Protein AF-A0A6N6K9H3-F1 (afdb_monomer)

Solvent-accessible surface area (backbone atoms only — not comparable to full-atom values): 7061 Å² total; per-residue (Å²): 138,85,81,84,84,79,79,83,83,82,79,83,78,77,80,73,76,78,56,54,80,42,54,42,91,85,63,47,40,36,37,40,33,41,61,47,98,67,22,27,37,32,37,29,31,27,49,76,88,38,78,78,36,67,86,38,81,46,65,49,80,53,98,91,47,60,50,34,47,54,45,43,81,76,46,74,52,81,70,42,84,46,76,51,77,53,75,41,96,70,74,99,58,47,80,46,77,48,76,45,54,46,73,52,72,46,63,28,21,83,86,74,86

Structure (mmCIF, N/CA/C/O backbone):
data_AF-A0A6N6K9H3-F1
#
_entry.id   AF-A0A6N6K9H3-F1
#
loop_
_atom_site.group_PDB
_atom_site.id
_atom_site.type_symbol
_atom_site.label_atom_id
_atom_site.label_alt_id
_atom_site.label_comp_id
_atom_site.label_asym_id
_atom_site.label_entity_id
_atom_site.label_seq_id
_atom_site.pdbx_PDB_ins_code
_atom_site.Cartn_x
_atom_site.Cartn_y
_atom_site.Cartn_z
_atom_site.occupancy
_atom_site.B_iso_or_equiv
_atom_site.auth_seq_id
_atom_site.auth_comp_id
_atom_site.auth_asym_id
_atom_site.auth_atom_id
_atom_site.pdbx_PDB_model_num
ATOM 1 N N . MET A 1 1 ? -51.087 24.198 -23.505 1.00 42.50 1 MET A N 1
ATOM 2 C CA . MET A 1 1 ? -50.416 22.885 -23.397 1.00 42.50 1 MET A CA 1
ATOM 3 C C . MET A 1 1 ? -48.941 23.101 -23.682 1.00 42.50 1 MET A C 1
ATOM 5 O O . MET A 1 1 ? -48.573 23.208 -24.842 1.00 42.50 1 MET A O 1
ATOM 9 N N . ILE A 1 2 ? -48.125 23.316 -22.650 1.00 46.22 2 ILE A N 1
ATOM 10 C CA . ILE A 1 2 ? -46.702 23.638 -22.813 1.00 46.22 2 ILE A CA 1
ATOM 11 C C . ILE A 1 2 ? -45.890 22.390 -22.470 1.00 46.22 2 ILE A C 1
ATOM 13 O O . ILE A 1 2 ? -45.933 21.901 -21.349 1.00 46.22 2 ILE A O 1
ATOM 17 N N . SER A 1 3 ? -45.245 21.882 -23.520 1.00 44.94 3 SER A N 1
ATOM 18 C CA . SER A 1 3 ? -44.034 21.061 -23.596 1.00 44.94 3 SER A CA 1
ATOM 19 C C . SER A 1 3 ? -43.586 20.316 -22.328 1.00 44.94 3 SER A C 1
ATOM 21 O O . SER A 1 3 ? -42.965 20.886 -21.437 1.00 44.94 3 SER A O 1
ATOM 23 N N . VAL A 1 4 ? -43.815 18.999 -22.314 1.00 51.81 4 VAL A N 1
ATOM 24 C CA . VAL A 1 4 ? -43.330 18.047 -21.289 1.00 51.81 4 VAL A CA 1
ATOM 25 C C . VAL A 1 4 ? -41.963 17.439 -21.678 1.00 51.81 4 VAL A C 1
ATOM 27 O O . VAL A 1 4 ? -41.454 16.549 -21.010 1.00 51.81 4 VAL A O 1
ATOM 30 N N . LEU A 1 5 ? -41.311 17.921 -22.745 1.00 47.75 5 LEU A N 1
ATOM 31 C CA . LEU A 1 5 ? -40.090 17.299 -23.287 1.00 47.75 5 LEU A CA 1
ATOM 32 C C . LEU A 1 5 ? -38.758 17.824 -22.708 1.00 47.75 5 LEU A C 1
ATOM 34 O O . LEU A 1 5 ? -37.698 17.452 -23.200 1.00 47.75 5 LEU A O 1
ATOM 38 N N . GLY A 1 6 ? -38.787 18.690 -21.689 1.00 47.84 6 GLY A N 1
ATOM 39 C CA . GLY A 1 6 ? -37.587 19.370 -21.173 1.00 47.84 6 GLY A CA 1
ATOM 40 C C . GLY A 1 6 ? -36.989 18.825 -19.871 1.00 47.84 6 GLY A C 1
ATOM 41 O O . GLY A 1 6 ? -35.961 19.336 -19.439 1.00 47.84 6 GLY A O 1
ATOM 42 N N . LEU A 1 7 ? -37.606 17.832 -19.218 1.00 47.91 7 LEU A N 1
ATOM 43 C CA . LEU A 1 7 ? -37.291 17.510 -17.814 1.00 47.91 7 LEU A CA 1
ATOM 44 C C . LEU A 1 7 ? -36.488 16.217 -17.568 1.00 47.91 7 LEU A C 1
ATOM 46 O O . LEU A 1 7 ? -36.317 15.842 -16.413 1.00 47.91 7 LEU A O 1
ATOM 50 N N . LEU A 1 8 ? -35.989 15.528 -18.603 1.00 48.34 8 LEU A N 1
ATOM 51 C CA . LEU A 1 8 ? -35.348 14.206 -18.438 1.00 48.34 8 LEU A CA 1
ATOM 52 C C . LEU A 1 8 ? -33.804 14.214 -18.492 1.00 48.34 8 LEU A C 1
ATOM 54 O O . LEU A 1 8 ? -33.186 13.163 -18.386 1.00 48.34 8 LEU A O 1
ATOM 58 N N . SER A 1 9 ? -33.148 15.372 -18.636 1.00 50.44 9 SER A N 1
ATOM 59 C CA . SER A 1 9 ? -31.690 15.424 -18.882 1.00 50.44 9 SER A CA 1
ATOM 60 C C . SER A 1 9 ? -30.807 15.644 -17.639 1.00 50.44 9 SER A C 1
ATOM 62 O O . SER A 1 9 ? -29.600 15.832 -17.779 1.00 50.44 9 SER A O 1
ATOM 64 N N . LEU A 1 10 ? -31.363 15.636 -16.427 1.00 54.38 10 LEU A N 1
ATOM 65 C CA . LEU A 1 10 ? -30.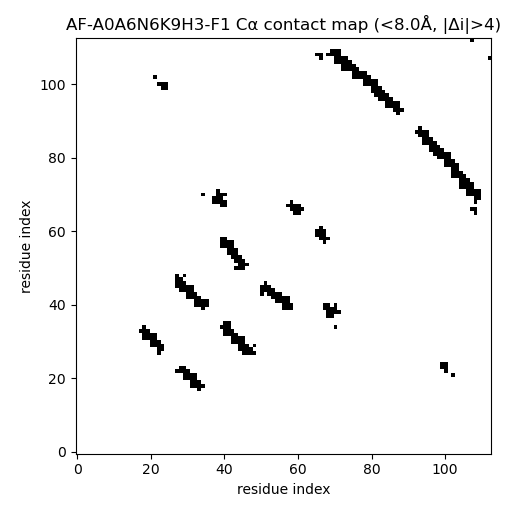649 16.008 -15.197 1.00 54.38 10 LEU A CA 1
ATOM 66 C C . LEU A 1 10 ? -30.640 14.865 -14.179 1.00 54.38 10 LEU A C 1
ATOM 68 O O . LEU A 1 10 ? -31.207 15.032 -13.114 1.00 54.38 10 LEU A O 1
ATOM 72 N N . LEU A 1 11 ? -30.046 13.706 -14.486 1.00 54.09 11 LEU A N 1
ATOM 73 C CA . LEU A 1 11 ? -29.726 12.684 -13.466 1.00 54.09 11 LEU A CA 1
ATOM 74 C C . LEU A 1 11 ? -28.758 11.613 -14.004 1.00 54.09 11 LEU A C 1
ATOM 76 O O . LEU A 1 11 ? -28.995 10.416 -13.907 1.00 54.09 11 LEU A O 1
ATOM 80 N N . LEU A 1 12 ? -27.623 12.039 -14.559 1.00 50.78 12 LEU A N 1
ATOM 81 C CA . LEU A 1 12 ? -26.434 11.184 -14.636 1.00 50.78 12 LEU A CA 1
ATOM 82 C C . LEU A 1 12 ? -25.399 11.741 -13.660 1.00 50.78 12 LEU A C 1
ATOM 84 O O . LEU A 1 12 ? -24.363 12.271 -14.050 1.00 50.78 12 LEU A O 1
ATOM 88 N N . CYS A 1 13 ? -25.721 11.666 -12.366 1.00 48.50 13 CYS A N 1
ATOM 89 C CA . CYS A 1 13 ? -24.716 11.812 -11.324 1.00 48.50 13 CYS A CA 1
ATOM 90 C C . CYS A 1 13 ? -23.873 10.535 -11.364 1.00 48.50 13 CYS A C 1
ATOM 92 O O . CYS A 1 13 ? -24.242 9.508 -10.795 1.00 48.50 13 CYS A O 1
ATOM 94 N N . SER A 1 14 ? -22.792 10.566 -12.143 1.00 45.47 14 SER A N 1
ATOM 95 C CA . SER A 1 14 ? -21.779 9.521 -12.097 1.00 45.47 14 SER A CA 1
ATOM 96 C C . SER A 1 14 ? -21.130 9.605 -10.722 1.00 45.47 14 SER A C 1
ATOM 98 O O . SER A 1 14 ? -20.306 10.482 -10.472 1.00 45.47 14 SER A O 1
ATOM 100 N N . CYS A 1 15 ? -21.563 8.738 -9.806 1.00 46.84 15 CYS A N 1
ATOM 101 C CA . CYS A 1 15 ? -20.878 8.507 -8.544 1.00 46.84 15 CYS A CA 1
ATOM 102 C C . CYS A 1 15 ? -19.559 7.804 -8.885 1.00 46.84 15 CYS A C 1
ATOM 104 O O . CYS A 1 15 ? -19.460 6.577 -8.872 1.00 46.84 15 CYS A O 1
ATOM 106 N N . GLN A 1 16 ? -18.567 8.586 -9.317 1.00 54.38 16 GLN A N 1
ATOM 107 C CA . GLN A 1 16 ? -17.215 8.087 -9.482 1.00 54.38 16 GLN A CA 1
ATOM 108 C C . GLN A 1 16 ? -16.671 7.848 -8.086 1.00 54.38 16 GLN A C 1
ATOM 110 O O . GLN A 1 16 ? -16.448 8.772 -7.310 1.00 54.38 16 GLN A O 1
ATOM 115 N N . LYS A 1 17 ? -16.537 6.569 -7.758 1.00 63.19 17 LYS A N 1
ATOM 116 C CA . LYS A 1 17 ? -15.899 6.115 -6.537 1.00 63.19 17 LYS A CA 1
ATOM 117 C C . LYS A 1 17 ? -14.438 6.547 -6.616 1.00 63.19 17 LYS A C 1
ATOM 119 O O . LYS A 1 17 ? -13.727 6.093 -7.511 1.00 63.19 17 LYS A O 1
ATOM 124 N N . GLU A 1 18 ? -14.018 7.457 -5.743 1.00 70.06 18 GLU A N 1
ATOM 125 C CA . GLU A 1 18 ? -12.629 7.908 -5.710 1.00 70.06 18 GLU A CA 1
ATOM 126 C C . GLU A 1 18 ? -11.738 6.718 -5.344 1.00 70.06 18 GLU A C 1
ATOM 128 O O . GLU A 1 18 ? -11.774 6.198 -4.229 1.00 70.06 18 GLU A O 1
ATOM 133 N N . THR A 1 19 ? -10.988 6.230 -6.328 1.00 82.25 19 THR A N 1
ATOM 134 C CA . THR A 1 19 ? -9.960 5.209 -6.135 1.00 82.25 19 THR A CA 1
ATOM 135 C C . THR A 1 19 ? -8.604 5.840 -6.351 1.00 82.25 19 THR A C 1
ATOM 137 O O . THR A 1 19 ? -8.411 6.561 -7.332 1.00 82.25 19 THR A O 1
ATOM 140 N N . SER A 1 20 ? -7.646 5.513 -5.497 1.00 88.25 20 SER A N 1
ATOM 141 C CA . SER A 1 20 ? -6.260 5.925 -5.684 1.00 88.25 20 SER A CA 1
ATOM 142 C C . SER A 1 20 ? -5.528 4.871 -6.517 1.00 88.25 20 SER A C 1
ATOM 144 O O . SER A 1 20 ? -5.468 3.711 -6.101 1.00 88.25 20 SER A O 1
ATOM 146 N N . PRO A 1 21 ? -5.004 5.227 -7.706 1.00 90.75 21 PRO A N 1
ATOM 147 C CA . PRO A 1 21 ? -4.215 4.307 -8.507 1.00 90.75 21 PRO A CA 1
ATOM 148 C C . PRO A 1 21 ? -2.771 4.272 -7.997 1.00 90.75 21 PRO A C 1
ATOM 150 O O . PRO A 1 21 ? -2.086 5.293 -7.953 1.00 90.75 21 PRO A O 1
ATOM 153 N N . PHE A 1 22 ? -2.293 3.083 -7.659 1.00 96.56 22 PHE A N 1
ATOM 154 C CA . PHE A 1 22 ? -0.896 2.803 -7.341 1.00 96.56 22 PHE A CA 1
ATOM 155 C C . PHE A 1 22 ? -0.291 2.002 -8.486 1.00 96.56 22 PHE A C 1
ATOM 157 O O . PHE A 1 22 ? -0.928 1.076 -8.978 1.00 96.56 22 PHE A O 1
ATOM 164 N N . THR A 1 23 ? 0.911 2.340 -8.935 1.00 96.69 23 THR A N 1
ATOM 165 C CA . THR A 1 23 ? 1.534 1.697 -10.099 1.00 96.69 23 THR A CA 1
ATOM 166 C C . THR A 1 23 ? 2.887 1.117 -9.739 1.00 96.69 23 THR A C 1
ATOM 168 O O . THR A 1 23 ? 3.537 1.556 -8.793 1.00 96.69 23 THR A O 1
ATOM 171 N N . ASP A 1 24 ? 3.334 0.130 -10.501 1.00 93.62 24 ASP A N 1
ATOM 172 C CA . ASP A 1 24 ? 4.728 -0.292 -10.460 1.00 93.62 24 ASP A CA 1
ATOM 173 C C . ASP A 1 24 ? 5.624 0.686 -11.262 1.00 93.62 24 ASP A C 1
ATOM 175 O O . ASP A 1 24 ? 5.101 1.538 -11.988 1.00 93.62 24 ASP A O 1
ATOM 179 N N . PRO A 1 25 ? 6.966 0.582 -11.169 1.00 92.38 25 PRO A N 1
ATOM 180 C CA . PRO A 1 25 ? 7.880 1.448 -11.920 1.00 92.38 25 PRO A CA 1
ATOM 181 C C . PRO A 1 25 ? 7.682 1.414 -13.443 1.00 92.38 25 PRO A C 1
ATOM 183 O O . PRO A 1 25 ? 7.936 2.414 -14.112 1.00 92.38 25 PRO A O 1
ATOM 186 N N . SER A 1 26 ? 7.234 0.282 -13.999 1.00 93.25 26 SER A N 1
ATOM 187 C CA . SER A 1 26 ? 7.010 0.135 -15.442 1.00 93.25 26 SER A CA 1
ATOM 188 C C . SER A 1 26 ? 5.630 0.619 -15.902 1.00 93.25 26 SER A C 1
ATOM 190 O O . SER A 1 26 ? 5.433 0.873 -17.089 1.00 93.25 26 SER A O 1
ATOM 192 N N . GLY A 1 27 ? 4.680 0.775 -14.975 1.00 92.69 27 GLY A N 1
ATOM 193 C CA . GLY A 1 27 ? 3.309 1.209 -15.243 1.00 92.69 27 GLY A CA 1
ATOM 194 C C . GLY A 1 27 ? 2.385 0.121 -15.801 1.00 92.69 27 GLY A C 1
ATOM 195 O O . GLY A 1 27 ? 1.220 0.408 -16.082 1.00 92.69 27 GLY A O 1
ATOM 196 N N . HIS A 1 28 ? 2.867 -1.113 -15.958 1.00 96.38 28 HIS A N 1
ATOM 197 C CA . HIS A 1 28 ? 2.074 -2.243 -16.449 1.00 96.38 28 HIS A CA 1
ATOM 198 C C . HIS A 1 28 ? 1.166 -2.835 -15.366 1.00 96.38 28 HIS A C 1
ATOM 200 O O . HIS A 1 28 ? 0.077 -3.328 -15.668 1.00 96.38 28 HIS A O 1
ATOM 206 N N . LEU A 1 29 ? 1.582 -2.763 -14.100 1.00 97.38 29 LEU A N 1
ATOM 207 C CA . LEU A 1 29 ? 0.813 -3.187 -12.937 1.00 97.38 29 LEU A CA 1
ATOM 208 C C . LEU A 1 29 ? 0.200 -1.971 -12.250 1.00 97.38 29 LEU A C 1
ATOM 210 O O . LEU A 1 29 ? 0.890 -1.018 -11.886 1.00 97.38 29 LEU A O 1
ATOM 214 N N . LYS A 1 30 ? -1.111 -2.034 -12.021 1.00 97.56 30 LYS A N 1
ATOM 215 C CA . LYS A 1 30 ? -1.867 -1.012 -11.300 1.00 97.56 30 LYS A CA 1
ATOM 216 C C . LYS A 1 30 ? -2.691 -1.647 -10.189 1.00 97.56 30 LYS A C 1
ATOM 218 O O . LYS A 1 30 ? -3.447 -2.580 -10.439 1.00 97.56 30 LYS A O 1
ATOM 223 N N . VAL A 1 31 ? -2.595 -1.107 -8.983 1.00 97.75 31 VAL A N 1
ATOM 224 C CA . VAL A 1 31 ? -3.471 -1.419 -7.856 1.00 97.75 31 VAL A CA 1
ATOM 225 C C . VAL A 1 31 ? -4.432 -0.254 -7.670 1.00 97.75 31 VAL A C 1
ATOM 227 O O . VAL A 1 31 ? -4.018 0.877 -7.446 1.00 97.75 31 VAL A O 1
ATOM 230 N N . GLU A 1 32 ? -5.724 -0.519 -7.789 1.00 97.31 32 GLU A N 1
ATOM 231 C CA . GLU A 1 32 ? -6.781 0.416 -7.414 1.00 97.31 32 GLU A CA 1
ATOM 232 C C . GLU A 1 32 ? -7.119 0.170 -5.946 1.00 97.31 32 GLU A C 1
ATOM 234 O O . GLU A 1 32 ? -7.493 -0.947 -5.588 1.00 97.31 32 GLU A O 1
ATOM 239 N N . PHE A 1 33 ? -6.983 1.195 -5.108 1.00 97.69 33 PHE A N 1
ATOM 240 C CA . PHE A 1 33 ? -7.319 1.145 -3.687 1.00 97.69 33 PHE A CA 1
ATOM 241 C C . PHE A 1 33 ? -8.450 2.123 -3.356 1.00 97.69 33 PHE A C 1
ATOM 243 O O . PHE A 1 33 ? -8.525 3.211 -3.934 1.00 97.69 33 PHE A O 1
ATOM 250 N N . GLY A 1 34 ? -9.317 1.755 -2.414 1.00 96.62 34 GLY A N 1
ATOM 251 C CA . GLY A 1 34 ? -10.335 2.659 -1.883 1.00 96.62 34 GLY A CA 1
ATOM 252 C C . GLY A 1 34 ? -11.215 2.018 -0.812 1.00 96.62 34 GLY A C 1
ATOM 253 O O . GLY A 1 34 ? -10.935 0.927 -0.323 1.00 96.62 34 GLY A O 1
ATOM 254 N N . LEU A 1 35 ? -12.316 2.693 -0.480 1.00 96.62 35 LEU A N 1
ATOM 255 C CA . LEU A 1 35 ? -13.334 2.228 0.468 1.00 96.62 35 LEU A CA 1
ATOM 256 C C . LEU A 1 35 ? -14.621 1.825 -0.260 1.00 96.62 35 LEU A C 1
ATOM 258 O O . LEU A 1 35 ? -15.021 2.461 -1.232 1.00 96.62 35 LEU A O 1
ATOM 262 N N . THR A 1 36 ? -15.290 0.755 0.170 1.00 95.50 36 THR A N 1
ATOM 263 C CA . THR A 1 36 ? -16.648 0.415 -0.294 1.00 95.50 36 THR A CA 1
ATOM 264 C C . THR A 1 36 ? -17.693 1.391 0.254 1.00 95.50 36 THR A C 1
ATOM 266 O O . THR A 1 36 ? -17.380 2.254 1.064 1.00 95.50 36 THR A O 1
ATOM 269 N N . MET A 1 37 ? -18.956 1.256 -0.174 1.00 91.81 37 MET A N 1
ATOM 270 C CA . MET A 1 37 ? -20.052 2.072 0.377 1.00 91.81 37 MET A CA 1
ATOM 271 C C . MET A 1 37 ? -20.231 1.877 1.889 1.00 91.81 37 MET A C 1
ATOM 273 O O . MET A 1 37 ? -20.655 2.801 2.567 1.00 91.81 37 MET A O 1
ATOM 277 N N . ASN A 1 38 ? -19.855 0.705 2.410 1.00 92.25 38 ASN A N 1
ATOM 278 C CA . ASN A 1 38 ? -19.886 0.394 3.839 1.00 92.25 38 ASN A CA 1
ATOM 279 C C . ASN A 1 38 ? -18.535 0.683 4.516 1.00 92.25 38 ASN A C 1
ATOM 281 O O . ASN A 1 38 ? -18.221 0.086 5.537 1.00 92.25 38 ASN A O 1
ATOM 285 N N . GLN A 1 39 ? -17.692 1.526 3.906 1.00 96.12 39 GLN A N 1
ATOM 286 C CA . GLN A 1 39 ? -16.392 1.921 4.458 1.00 96.12 39 GLN A CA 1
ATOM 287 C C . GLN A 1 39 ? -15.447 0.739 4.751 1.00 96.12 39 GLN A C 1
ATOM 289 O O . GLN A 1 39 ? -14.578 0.814 5.612 1.00 96.12 39 GLN A O 1
ATOM 294 N N . VAL A 1 40 ? -15.590 -0.358 3.999 1.00 97.62 40 VAL A N 1
ATOM 295 C CA . VAL A 1 40 ? -14.639 -1.482 4.020 1.00 97.62 40 VAL A CA 1
ATOM 296 C C . VAL A 1 40 ? -13.516 -1.193 3.021 1.00 97.62 40 VAL A C 1
ATOM 298 O O . VAL A 1 40 ? -13.836 -0.957 1.847 1.00 97.62 40 VAL A O 1
ATOM 301 N N . PRO A 1 41 ? -12.231 -1.210 3.412 1.00 97.75 41 PRO A N 1
ATOM 302 C CA . PRO A 1 41 ? -11.130 -1.034 2.476 1.00 97.75 41 PRO A CA 1
ATOM 303 C C . PRO A 1 41 ? -11.069 -2.177 1.466 1.00 97.75 41 PRO A C 1
ATOM 305 O O . PRO A 1 41 ? -11.338 -3.336 1.778 1.00 97.75 41 PRO A O 1
ATOM 308 N N . PHE A 1 42 ? -10.712 -1.860 0.228 1.00 97.94 42 PHE A N 1
ATOM 309 C CA . PHE A 1 42 ? -10.548 -2.848 -0.829 1.00 97.94 42 PHE A CA 1
ATOM 310 C C . PHE A 1 42 ? -9.359 -2.510 -1.719 1.00 97.94 42 PHE A C 1
ATOM 312 O O . PHE A 1 42 ? -8.936 -1.356 -1.821 1.00 97.94 42 PHE A O 1
ATOM 319 N N . TYR A 1 43 ? -8.871 -3.530 -2.418 1.00 97.94 43 TYR A N 1
ATOM 320 C CA . TYR A 1 43 ? -7.973 -3.360 -3.547 1.00 97.94 43 TYR A CA 1
ATOM 321 C C . TYR A 1 43 ? -8.434 -4.177 -4.756 1.00 97.94 43 TYR A C 1
ATOM 323 O O . TYR A 1 43 ? -9.187 -5.144 -4.632 1.00 97.94 43 TYR A O 1
ATOM 331 N N . ARG A 1 44 ? -7.968 -3.779 -5.936 1.00 97.94 44 ARG A N 1
ATOM 332 C CA . ARG A 1 44 ? -8.132 -4.490 -7.208 1.00 97.94 44 ARG A CA 1
ATOM 333 C C . ARG A 1 44 ? -6.849 -4.332 -8.008 1.00 97.94 44 ARG A C 1
ATOM 335 O O . ARG A 1 44 ? -6.266 -3.253 -8.010 1.00 97.94 44 ARG A O 1
ATOM 342 N N . VAL A 1 45 ? -6.395 -5.386 -8.678 1.00 97.88 45 VAL A N 1
ATOM 343 C CA . VAL A 1 45 ? -5.129 -5.379 -9.423 1.00 97.88 45 VAL A CA 1
ATOM 344 C C . VAL A 1 45 ? -5.392 -5.548 -10.907 1.00 97.88 45 VAL A C 1
ATOM 346 O O . VAL A 1 45 ? -6.123 -6.446 -11.335 1.00 97.88 45 VAL A O 1
ATOM 349 N N . LEU A 1 46 ? -4.757 -4.685 -11.688 1.00 98.12 46 LEU A N 1
ATOM 350 C CA . LEU A 1 46 ? -4.781 -4.695 -13.133 1.00 98.12 46 LEU A CA 1
ATOM 351 C C . LEU A 1 46 ? -3.367 -4.912 -13.664 1.00 98.12 46 LEU A C 1
ATOM 353 O O . LEU A 1 46 ? -2.413 -4.327 -13.156 1.00 98.12 46 LEU A O 1
ATOM 357 N N . HIS A 1 47 ? -3.261 -5.717 -14.713 1.00 97.94 47 HIS A N 1
ATOM 358 C CA . HIS A 1 47 ? -2.070 -5.854 -15.539 1.00 97.94 47 HIS A CA 1
ATOM 359 C C . HIS A 1 47 ? -2.443 -5.455 -16.967 1.00 97.94 47 HIS A C 1
ATOM 361 O O . HIS A 1 47 ? -3.372 -6.031 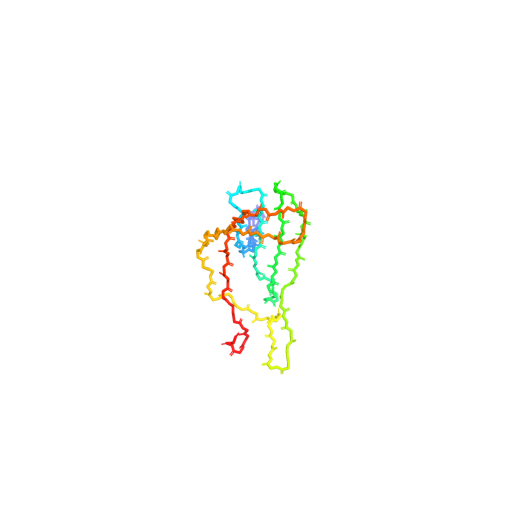-17.531 1.00 97.94 47 HIS A O 1
ATOM 367 N N . ASP A 1 48 ? -1.779 -4.451 -17.540 1.00 96.94 48 ASP A N 1
ATOM 368 C CA . ASP A 1 48 ? -2.096 -3.908 -18.872 1.00 96.94 48 ASP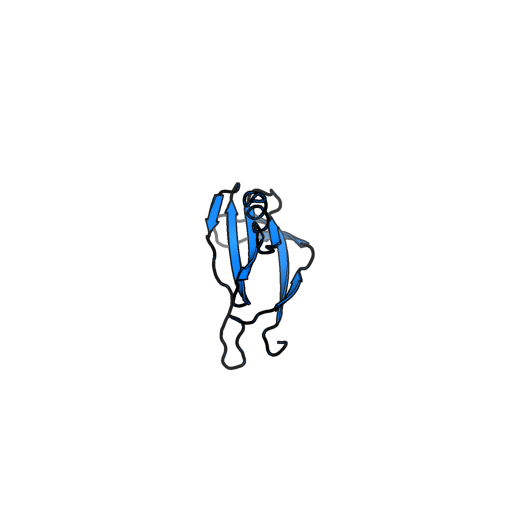 A CA 1
ATOM 369 C C . ASP A 1 48 ? -3.594 -3.603 -19.056 1.00 96.94 48 ASP A C 1
ATOM 371 O O . ASP A 1 48 ? -4.236 -4.014 -20.023 1.00 96.94 48 ASP A O 1
ATOM 375 N N . ALA A 1 49 ? -4.169 -2.911 -18.067 1.00 95.19 49 ALA A N 1
ATOM 376 C CA . ALA A 1 49 ? -5.592 -2.564 -17.980 1.00 95.19 49 ALA A CA 1
ATOM 377 C C . ALA A 1 49 ? -6.577 -3.752 -17.892 1.00 95.19 49 ALA A C 1
ATOM 379 O O . ALA A 1 49 ? -7.789 -3.534 -17.845 1.00 95.19 49 ALA A O 1
ATOM 380 N N . GLN A 1 50 ? -6.095 -4.993 -17.796 1.00 97.94 50 GLN A N 1
ATOM 381 C CA . GLN A 1 50 ? -6.922 -6.176 -17.561 1.00 97.94 50 GLN A CA 1
ATOM 382 C C . GLN A 1 50 ? -6.937 -6.525 -16.078 1.00 97.94 50 GLN A C 1
ATOM 384 O O . GLN A 1 50 ? -5.897 -6.540 -15.427 1.00 97.94 50 GLN A O 1
ATOM 389 N N . VAL A 1 51 ? -8.115 -6.829 -15.538 1.00 97.81 51 VAL A N 1
ATOM 390 C CA . VAL A 1 51 ? -8.256 -7.253 -14.140 1.00 97.81 51 VAL A CA 1
ATOM 391 C C . VAL A 1 51 ? -7.629 -8.627 -13.964 1.00 97.81 51 VAL A C 1
ATOM 393 O O . VAL A 1 51 ? -8.074 -9.590 -14.583 1.00 97.81 51 VAL A O 1
ATOM 396 N N . VAL A 1 52 ? -6.626 -8.715 -13.094 1.00 98.19 52 VAL A N 1
ATOM 397 C CA . VAL A 1 52 ? -5.973 -9.980 -12.718 1.00 98.19 52 VAL A CA 1
ATOM 398 C C . VAL A 1 52 ? -6.302 -10.396 -11.287 1.00 98.19 52 VAL A C 1
ATOM 400 O O . VAL A 1 52 ? -6.315 -11.584 -10.982 1.00 98.19 52 VAL A O 1
ATOM 403 N N . VAL A 1 53 ? -6.631 -9.428 -10.428 1.00 97.94 53 VAL A N 1
ATOM 404 C CA . VAL A 1 53 ? -7.250 -9.655 -9.118 1.00 97.94 53 VAL A CA 1
ATOM 405 C C . VAL A 1 53 ? -8.432 -8.710 -9.028 1.00 97.94 53 VAL A C 1
ATOM 407 O O . VAL A 1 53 ? -8.252 -7.494 -9.081 1.00 97.94 53 VAL A O 1
ATOM 410 N N . ASP A 1 54 ? -9.640 -9.259 -8.941 1.00 97.12 54 ASP A N 1
ATOM 411 C CA . ASP A 1 54 ? -10.834 -8.438 -8.758 1.00 97.12 54 ASP A CA 1
ATOM 412 C C . ASP A 1 54 ? -10.920 -7.899 -7.318 1.00 97.12 54 ASP A C 1
ATOM 414 O O . ASP A 1 54 ? -10.070 -8.172 -6.468 1.00 97.12 54 ASP A O 1
ATOM 418 N N . THR A 1 55 ? -11.953 -7.107 -7.056 1.00 96.44 55 THR A N 1
ATOM 419 C CA . THR A 1 55 ? -12.231 -6.436 -5.788 1.00 96.44 55 THR A CA 1
ATOM 420 C C . THR A 1 55 ? -12.080 -7.387 -4.605 1.00 96.44 55 THR A C 1
ATOM 422 O O . THR A 1 55 ? -12.887 -8.289 -4.393 1.00 96.44 55 TH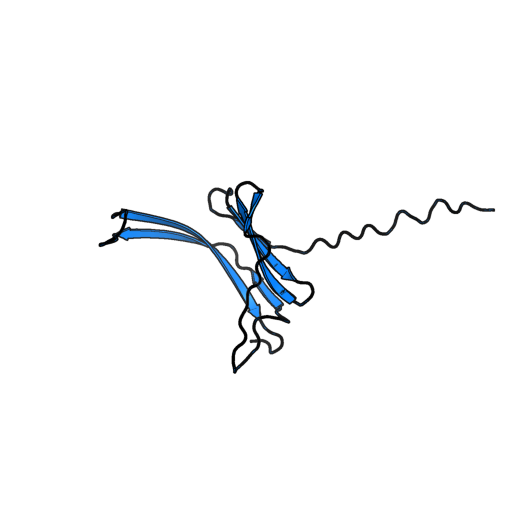R A O 1
ATOM 425 N N . SER A 1 56 ? -11.037 -7.144 -3.821 1.00 97.94 56 SER A N 1
ATOM 426 C CA . SER A 1 56 ? -10.660 -7.926 -2.654 1.00 97.94 56 SER A CA 1
ATOM 427 C C . SER A 1 56 ? -10.693 -7.024 -1.430 1.00 97.94 56 SER A C 1
ATOM 429 O O . SER A 1 56 ? -10.052 -5.973 -1.409 1.00 97.94 56 SER A O 1
ATOM 431 N N . LEU A 1 57 ? -11.471 -7.417 -0.424 1.00 97.94 57 LEU A N 1
ATOM 432 C CA . LEU A 1 57 ? -11.626 -6.651 0.810 1.00 97.94 57 LEU A CA 1
ATOM 433 C C . LEU A 1 57 ? -10.385 -6.805 1.695 1.00 97.94 57 LEU A C 1
ATOM 435 O O . LEU A 1 57 ? -9.750 -7.861 1.718 1.00 97.94 57 LEU A O 1
ATOM 439 N N . LEU A 1 58 ? -10.057 -5.747 2.426 1.00 97.81 58 LEU A N 1
ATOM 440 C CA . LEU A 1 58 ? -8.959 -5.686 3.380 1.00 97.81 58 LEU A CA 1
ATOM 441 C C . LEU A 1 58 ? -9.513 -5.341 4.756 1.00 97.81 58 LEU A C 1
ATOM 443 O O . LEU A 1 58 ? -10.457 -4.569 4.877 1.00 97.81 58 LEU A O 1
ATOM 447 N N . GLY A 1 59 ? -8.881 -5.884 5.788 1.00 96.38 59 GLY A N 1
ATOM 448 C CA . GLY A 1 59 ? -9.197 -5.557 7.168 1.00 96.38 59 GLY A CA 1
ATOM 449 C C . GLY A 1 59 ? -9.099 -6.762 8.085 1.00 96.38 59 GLY A C 1
ATOM 450 O O . GLY A 1 59 ? -8.901 -7.896 7.642 1.00 96.38 59 GLY A O 1
ATOM 451 N N . ILE A 1 60 ? -9.216 -6.502 9.380 1.00 97.00 60 ILE A N 1
ATOM 452 C CA . ILE A 1 60 ? -9.155 -7.523 10.422 1.00 97.00 60 ILE A CA 1
ATOM 453 C C . ILE A 1 60 ? -10.086 -7.146 11.571 1.00 97.00 60 ILE A C 1
ATOM 455 O O . ILE A 1 60 ? -10.201 -5.978 11.933 1.00 97.00 60 ILE A O 1
ATOM 459 N N . ILE A 1 61 ? -10.732 -8.144 12.165 1.00 96.50 61 ILE A N 1
ATOM 460 C CA . ILE A 1 61 ? -11.458 -7.990 13.426 1.00 96.50 61 ILE A CA 1
ATOM 461 C C . ILE A 1 61 ? -10.599 -8.614 14.518 1.00 96.50 61 ILE A C 1
ATOM 463 O O . ILE A 1 61 ? -10.139 -9.750 14.383 1.00 96.50 61 ILE A O 1
ATOM 467 N N . ARG A 1 62 ? -10.364 -7.856 15.584 1.00 95.38 62 ARG A N 1
ATOM 468 C CA . ARG A 1 62 ? -9.567 -8.260 16.741 1.00 95.38 62 ARG A CA 1
ATOM 469 C C . ARG A 1 62 ? -10.410 -8.150 18.007 1.00 95.38 62 ARG A C 1
ATOM 471 O O . ARG A 1 62 ? -11.465 -7.525 18.007 1.00 95.38 62 ARG A O 1
ATOM 478 N N . GLU A 1 63 ? -9.924 -8.731 19.101 1.00 96.38 63 GLU A N 1
ATOM 479 C CA . GLU A 1 63 ? -10.577 -8.614 20.414 1.00 96.38 63 GLU A CA 1
ATOM 480 C C . GLU A 1 63 ? -10.655 -7.160 20.910 1.00 96.38 63 GLU A C 1
ATOM 482 O O . GLU A 1 63 ? -11.561 -6.811 21.660 1.00 96.38 63 GLU A O 1
ATOM 487 N N . ASP A 1 64 ? -9.717 -6.311 20.483 1.00 93.25 64 ASP A N 1
ATOM 488 C CA . ASP A 1 64 ? -9.547 -4.926 20.925 1.00 93.25 64 ASP A CA 1
ATOM 489 C C . ASP A 1 64 ? -10.007 -3.867 19.907 1.00 93.25 64 ASP A C 1
ATOM 491 O O . ASP A 1 64 ? -9.812 -2.670 20.146 1.00 93.25 64 ASP A O 1
ATOM 495 N N . GLY A 1 65 ? -10.615 -4.282 18.78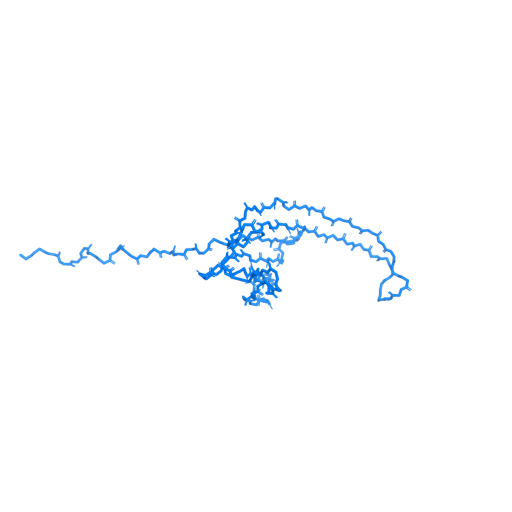8 1.00 94.88 65 GLY A N 1
ATOM 496 C CA . GLY A 1 65 ? -11.165 -3.355 17.800 1.00 94.88 65 GLY A CA 1
ATOM 497 C C . GLY A 1 65 ? -11.557 -3.983 16.460 1.00 94.88 65 GLY A C 1
ATOM 498 O O . GLY A 1 65 ? -11.089 -5.058 16.072 1.00 94.88 65 GLY A O 1
ATOM 499 N N . ASN A 1 66 ? -12.408 -3.264 15.728 1.00 96.31 66 ASN A N 1
ATOM 500 C CA . ASN A 1 66 ? -12.788 -3.572 14.352 1.00 96.31 66 ASN A CA 1
ATOM 501 C C . ASN A 1 66 ? -11.960 -2.701 13.395 1.00 96.31 66 ASN A C 1
ATOM 503 O O . ASN A 1 66 ? -11.975 -1.481 13.514 1.00 96.31 66 ASN A O 1
ATOM 507 N N . TYR A 1 67 ? -11.223 -3.332 12.482 1.00 97.31 67 TYR A N 1
ATOM 508 C CA . TYR A 1 67 ? -10.449 -2.677 11.421 1.00 97.31 67 TYR A CA 1
ATOM 509 C C . TYR A 1 67 ? -10.868 -3.204 10.042 1.00 97.31 67 TYR A C 1
ATOM 511 O O . TYR A 1 67 ? -10.044 -3.348 9.136 1.00 97.31 67 TYR A O 1
ATOM 519 N N . PHE A 1 68 ? -12.128 -3.619 9.917 1.00 97.25 68 PHE A N 1
ATOM 520 C CA . PHE A 1 68 ? -12.697 -4.185 8.700 1.00 97.25 68 PHE A CA 1
ATOM 521 C C . PHE A 1 68 ? -13.740 -3.263 8.073 1.00 97.25 68 PHE A C 1
ATOM 523 O O . PHE A 1 68 ? -13.712 -3.061 6.866 1.00 97.25 68 PHE A O 1
ATOM 530 N N . GLU A 1 69 ? -14.626 -2.676 8.869 1.00 96.12 69 GLU A N 1
ATOM 531 C CA . GLU A 1 69 ? -15.666 -1.750 8.408 1.00 96.12 69 GLU A CA 1
ATOM 532 C C . GLU A 1 69 ? -15.562 -0.401 9.120 1.00 96.12 69 GLU A C 1
ATOM 534 O O . GLU A 1 69 ? -14.794 -0.258 10.071 1.00 96.12 69 GLU A O 1
ATOM 539 N N . ASP A 1 70 ? -16.315 0.589 8.635 1.00 96.31 70 ASP A N 1
ATOM 540 C CA . ASP A 1 70 ? -16.309 1.955 9.177 1.00 96.31 70 ASP A CA 1
ATOM 541 C C . ASP A 1 70 ? -14.913 2.590 9.239 1.00 96.31 70 ASP A C 1
ATOM 543 O O . ASP A 1 70 ? -14.591 3.362 10.143 1.00 96.31 70 ASP A O 1
ATOM 547 N N . MET A 1 71 ? -14.082 2.266 8.246 1.00 97.62 71 MET A N 1
ATOM 548 C CA . MET A 1 71 ? -12.736 2.799 8.128 1.00 97.62 71 MET A CA 1
ATOM 549 C C . MET A 1 71 ? -12.721 4.135 7.386 1.00 97.62 71 MET A C 1
ATOM 551 O O . MET A 1 71 ? -13.370 4.295 6.351 1.00 97.62 71 MET A O 1
ATOM 555 N N . THR A 1 72 ? -11.879 5.054 7.848 1.00 96.94 72 THR A N 1
ATOM 556 C CA . THR A 1 72 ? -11.620 6.346 7.202 1.00 96.94 72 THR A CA 1
ATOM 557 C C . THR A 1 72 ? -10.174 6.408 6.719 1.00 96.94 72 THR A C 1
ATOM 559 O O . THR A 1 72 ? -9.263 5.954 7.407 1.00 96.94 72 THR A O 1
ATOM 562 N N . ILE A 1 73 ? -9.943 6.957 5.522 1.00 96.62 73 ILE A N 1
ATOM 563 C CA . ILE A 1 73 ? -8.587 7.237 5.026 1.00 96.62 73 ILE A CA 1
ATOM 564 C C . ILE A 1 73 ? -8.135 8.574 5.612 1.00 96.62 73 ILE A C 1
ATOM 566 O O . ILE A 1 73 ? -8.744 9.604 5.331 1.00 96.62 73 ILE A O 1
ATOM 570 N N . LEU A 1 74 ? -7.053 8.553 6.387 1.00 96.75 74 LEU A N 1
ATOM 571 C CA . LEU A 1 74 ? -6.440 9.753 6.953 1.00 96.75 74 LEU A CA 1
ATOM 572 C C . LEU A 1 74 ? -5.468 10.400 5.973 1.00 96.75 74 LEU A C 1
ATOM 574 O O . LEU A 1 74 ? -5.503 11.606 5.745 1.00 96.75 74 LEU A O 1
ATOM 578 N N . GLU A 1 75 ? -4.585 9.588 5.395 1.00 96.19 75 GLU A N 1
ATOM 579 C CA . GLU A 1 75 ? -3.524 10.072 4.523 1.00 96.19 75 GLU A CA 1
ATOM 580 C C . GLU A 1 75 ? -3.089 8.982 3.546 1.00 96.19 75 GLU A C 1
ATOM 582 O O . GLU A 1 75 ? -2.950 7.810 3.907 1.00 96.19 75 GLU A O 1
ATOM 587 N N . ILE A 1 76 ? -2.838 9.386 2.304 1.00 96.00 76 ILE A N 1
ATOM 588 C CA . ILE A 1 76 ? -2.160 8.568 1.301 1.00 96.00 76 ILE A CA 1
ATOM 589 C C . ILE A 1 76 ? -0.833 9.252 1.012 1.00 96.00 76 ILE A C 1
ATOM 591 O O . ILE A 1 76 ? -0.800 10.357 0.471 1.00 96.00 76 ILE A O 1
ATOM 595 N N . PHE A 1 77 ? 0.261 8.596 1.382 1.00 95.94 77 PHE A N 1
ATOM 596 C CA . PHE A 1 77 ? 1.593 9.157 1.207 1.00 95.94 77 PHE A CA 1
ATOM 597 C C . PHE A 1 77 ? 2.035 9.070 -0.253 1.00 95.94 77 PHE A C 1
ATOM 599 O O . PHE A 1 77 ? 1.717 8.1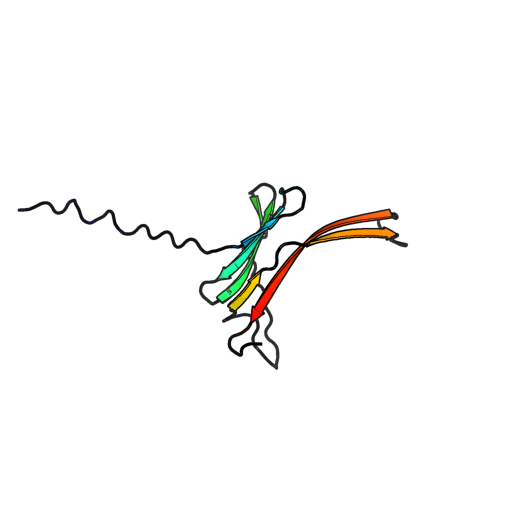11 -0.964 1.00 95.94 77 PHE A O 1
ATOM 606 N N . SER A 1 78 ? 2.843 10.042 -0.678 1.00 94.81 78 SER A N 1
ATOM 607 C CA . SER A 1 78 ? 3.570 9.955 -1.945 1.00 94.81 78 SER A CA 1
ATOM 608 C C . SER A 1 78 ? 4.401 8.666 -2.003 1.00 94.81 78 SER A C 1
ATOM 610 O O . SER A 1 78 ? 5.000 8.282 -0.991 1.00 94.81 78 SER A O 1
ATOM 612 N N . PRO A 1 79 ? 4.475 7.995 -3.167 1.00 96.62 79 PRO A N 1
ATOM 613 C CA . PRO A 1 79 ? 5.215 6.750 -3.289 1.00 96.62 79 PRO A CA 1
ATOM 614 C C . PRO A 1 79 ? 6.701 6.950 -3.006 1.00 96.62 79 PRO A C 1
ATOM 616 O O . PRO A 1 79 ? 7.300 7.950 -3.404 1.00 96.62 79 PRO A O 1
ATOM 619 N N . SER A 1 80 ? 7.306 5.948 -2.374 1.00 96.88 80 SER A N 1
ATOM 620 C CA . SER A 1 80 ? 8.757 5.867 -2.196 1.00 96.88 80 SER A CA 1
ATOM 621 C C . SER A 1 80 ? 9.330 4.739 -3.047 1.00 96.88 80 SER A C 1
ATOM 623 O O . SER A 1 80 ? 8.824 3.617 -3.018 1.00 96.88 80 SER A O 1
ATOM 625 N N . LEU A 1 81 ? 10.383 5.033 -3.812 1.00 96.62 81 LEU A N 1
ATOM 626 C CA . LEU A 1 81 ? 11.152 4.004 -4.508 1.00 96.62 81 LEU A CA 1
ATOM 627 C C . LEU A 1 81 ? 11.979 3.223 -3.481 1.00 96.62 81 LEU A C 1
ATOM 629 O O . LEU A 1 81 ? 12.701 3.813 -2.678 1.00 96.62 81 LEU A O 1
ATOM 633 N N . ILE A 1 82 ? 11.850 1.901 -3.505 1.00 97.19 82 ILE A N 1
ATOM 634 C CA . ILE A 1 82 ? 12.605 0.972 -2.672 1.00 97.19 82 ILE A CA 1
ATOM 635 C C . ILE A 1 82 ? 13.476 0.128 -3.587 1.00 97.19 82 ILE A C 1
ATOM 637 O O . ILE A 1 82 ? 12.959 -0.567 -4.460 1.00 97.19 82 ILE A O 1
ATOM 641 N N . GLU A 1 83 ? 14.778 0.148 -3.330 1.00 97.19 83 GLU A N 1
ATOM 642 C CA . GLU A 1 83 ? 15.772 -0.649 -4.037 1.00 97.19 83 GLU A CA 1
ATOM 643 C C . GLU A 1 83 ? 16.590 -1.460 -3.033 1.00 97.19 83 GLU A C 1
ATOM 645 O O . GLU A 1 83 ? 16.956 -0.958 -1.969 1.00 97.19 83 GLU A O 1
ATOM 650 N N . ASP A 1 84 ? 16.878 -2.716 -3.366 1.00 97.56 84 ASP A N 1
ATOM 651 C CA . ASP A 1 84 ? 17.763 -3.568 -2.574 1.00 97.56 84 ASP A CA 1
ATOM 652 C C . ASP A 1 84 ? 18.531 -4.555 -3.465 1.00 97.56 84 ASP A C 1
ATOM 654 O O . ASP A 1 84 ? 18.115 -4.905 -4.575 1.00 97.56 84 ASP A O 1
ATOM 658 N N . SER A 1 85 ? 19.687 -5.010 -2.992 1.00 97.88 85 SER A N 1
ATOM 659 C CA . SER A 1 85 ? 20.508 -6.022 -3.648 1.00 97.88 85 SER A CA 1
ATOM 660 C C . SER A 1 85 ? 21.070 -6.990 -2.617 1.00 97.88 85 SER A C 1
ATOM 662 O O . SER A 1 85 ? 21.889 -6.620 -1.780 1.00 97.88 85 SER A O 1
ATOM 664 N N . TYR A 1 86 ? 20.662 -8.254 -2.708 1.00 96.75 86 TYR A N 1
ATOM 665 C CA . TYR A 1 86 ? 21.002 -9.276 -1.722 1.00 96.75 86 TYR A CA 1
ATOM 666 C C . TYR A 1 86 ? 21.278 -10.634 -2.367 1.00 96.75 86 TYR A C 1
ATOM 668 O O . TYR A 1 86 ? 20.944 -10.887 -3.528 1.00 96.75 86 TYR A O 1
ATOM 676 N N . GLN A 1 87 ? 21.900 -11.524 -1.590 1.00 97.94 87 GLN A N 1
ATOM 677 C CA . GLN A 1 87 ? 22.165 -12.898 -1.998 1.00 97.94 87 GLN A CA 1
ATOM 678 C C . GLN A 1 87 ? 21.295 -13.885 -1.228 1.00 97.94 87 GLN A C 1
ATOM 680 O O . GLN A 1 87 ? 21.229 -13.849 -0.001 1.00 97.94 87 GLN A O 1
ATOM 685 N N . MET A 1 88 ? 20.666 -14.809 -1.950 1.00 96.88 88 MET A N 1
ATOM 686 C CA . MET A 1 88 ? 19.992 -15.955 -1.351 1.00 96.88 88 MET A CA 1
ATOM 687 C C . MET A 1 88 ? 20.920 -17.168 -1.336 1.00 96.88 88 MET A C 1
ATOM 689 O O . MET A 1 88 ? 21.388 -17.625 -2.380 1.00 96.88 88 MET A O 1
ATOM 693 N N . ASN A 1 89 ? 21.143 -17.726 -0.144 1.00 95.06 89 ASN A N 1
ATOM 694 C CA . ASN A 1 89 ? 21.930 -18.953 0.035 1.00 95.06 89 ASN A CA 1
ATOM 695 C C . ASN A 1 89 ? 21.215 -20.192 -0.530 1.00 95.06 89 ASN A C 1
ATOM 697 O O . ASN A 1 89 ? 21.861 -21.159 -0.931 1.00 95.06 89 ASN A O 1
ATOM 701 N N . HIS A 1 90 ? 19.883 -20.143 -0.593 1.00 94.12 90 HIS A N 1
ATOM 702 C CA . HIS A 1 90 ? 19.026 -21.168 -1.178 1.00 94.12 90 HIS A CA 1
ATOM 703 C C . HIS A 1 90 ? 17.920 -20.498 -1.997 1.00 94.12 90 HIS A C 1
ATOM 705 O O . HIS A 1 90 ? 17.356 -19.495 -1.571 1.00 94.12 90 HIS A O 1
ATOM 711 N N . GLY A 1 91 ? 17.597 -21.046 -3.167 1.00 93.06 91 GLY A N 1
ATOM 712 C CA . GLY A 1 91 ? 16.573 -20.500 -4.056 1.00 93.06 91 GLY A CA 1
ATOM 713 C C . GLY A 1 91 ? 16.916 -20.714 -5.526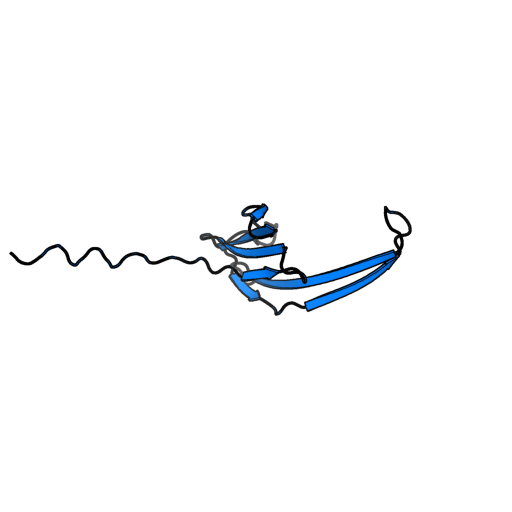 1.00 93.06 91 GLY A C 1
ATOM 714 O O . GLY A 1 91 ? 17.950 -21.286 -5.862 1.00 93.06 91 GLY A O 1
ATOM 715 N N . LYS A 1 92 ? 16.041 -20.246 -6.422 1.00 96.19 92 LYS A N 1
ATOM 716 C CA . LYS A 1 92 ? 16.240 -20.382 -7.877 1.00 96.19 92 LYS A CA 1
ATOM 717 C C . LYS A 1 92 ? 17.306 -19.431 -8.438 1.00 96.19 92 LYS A C 1
ATOM 719 O O . LYS A 1 92 ? 17.794 -19.655 -9.540 1.00 96.19 92 LYS A O 1
ATOM 724 N N . ARG A 1 93 ? 17.646 -18.364 -7.709 1.00 96.38 93 ARG A N 1
ATOM 725 C CA . ARG A 1 93 ? 18.599 -17.326 -8.119 1.00 96.38 93 ARG A CA 1
ATOM 726 C C . ARG A 1 93 ? 19.400 -16.861 -6.906 1.00 96.38 93 ARG A C 1
ATOM 728 O O . ARG A 1 93 ? 18.809 -16.616 -5.862 1.00 96.38 93 ARG A O 1
ATOM 735 N N . LYS A 1 94 ? 20.724 -16.759 -7.057 1.00 96.81 94 LYS A N 1
ATOM 736 C CA . LYS A 1 94 ? 21.637 -16.334 -5.988 1.00 96.81 94 LYS A CA 1
ATOM 737 C C . LYS A 1 94 ? 21.595 -14.821 -5.800 1.00 96.81 94 LYS A C 1
ATOM 739 O O . LYS A 1 94 ? 21.239 -14.370 -4.724 1.00 96.81 94 LYS A O 1
ATOM 744 N N . ASP A 1 95 ? 21.913 -14.061 -6.843 1.00 97.94 95 ASP A N 1
ATOM 745 C CA . ASP A 1 95 ? 21.980 -12.598 -6.791 1.00 97.94 95 ASP A CA 1
ATOM 746 C C . ASP A 1 95 ? 20.635 -11.973 -7.183 1.00 97.94 95 ASP A C 1
ATOM 748 O O . ASP A 1 95 ? 20.180 -12.115 -8.329 1.00 97.94 95 ASP A O 1
ATOM 752 N N . ILE A 1 96 ? 19.998 -11.294 -6.227 1.00 97.88 96 ILE A N 1
ATOM 753 C CA . ILE A 1 96 ? 18.696 -10.644 -6.382 1.00 97.88 96 ILE A CA 1
ATOM 754 C C . ILE A 1 96 ? 18.869 -9.130 -6.401 1.00 97.88 96 ILE A C 1
ATOM 756 O O . ILE A 1 96 ? 19.581 -8.568 -5.575 1.00 97.88 96 ILE A O 1
ATOM 760 N N . LYS A 1 97 ? 18.173 -8.488 -7.341 1.00 96.50 97 LYS A N 1
ATOM 761 C CA . LYS A 1 97 ? 17.915 -7.050 -7.347 1.00 96.50 97 LYS A CA 1
ATOM 762 C C . LYS A 1 97 ? 16.421 -6.857 -7.144 1.00 96.50 97 LYS A C 1
ATOM 764 O O . LYS A 1 97 ? 15.636 -7.441 -7.893 1.00 96.50 97 LYS A O 1
ATOM 769 N N . TYR A 1 98 ? 16.053 -6.106 -6.121 1.00 95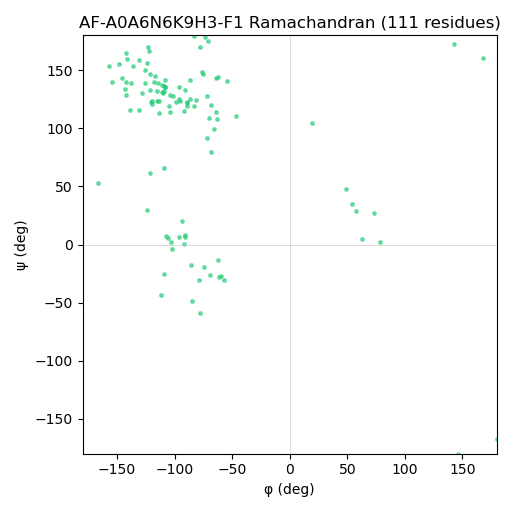.88 98 TYR A N 1
ATOM 770 C CA . TYR A 1 98 ? 14.676 -5.770 -5.801 1.00 95.88 98 TYR A CA 1
ATOM 771 C C . TYR A 1 98 ? 14.459 -4.285 -6.063 1.00 95.88 98 TYR A C 1
ATOM 773 O O . TYR A 1 98 ? 15.253 -3.469 -5.610 1.00 95.88 98 TYR A O 1
ATOM 781 N N . GLU A 1 99 ? 13.392 -3.959 -6.782 1.00 96.19 99 GLU A N 1
ATOM 782 C CA . GLU A 1 99 ? 12.980 -2.592 -7.088 1.00 96.19 99 GLU A CA 1
ATOM 783 C C . GLU A 1 99 ? 11.451 -2.535 -7.034 1.00 96.19 99 GLU A C 1
ATOM 785 O O . GLU A 1 99 ? 10.777 -3.374 -7.639 1.00 96.19 99 GLU A O 1
ATOM 790 N N . ALA A 1 100 ? 10.896 -1.585 -6.281 1.00 96.62 100 ALA A N 1
ATOM 791 C CA . ALA A 1 100 ? 9.452 -1.405 -6.160 1.00 96.62 100 ALA A CA 1
ATOM 792 C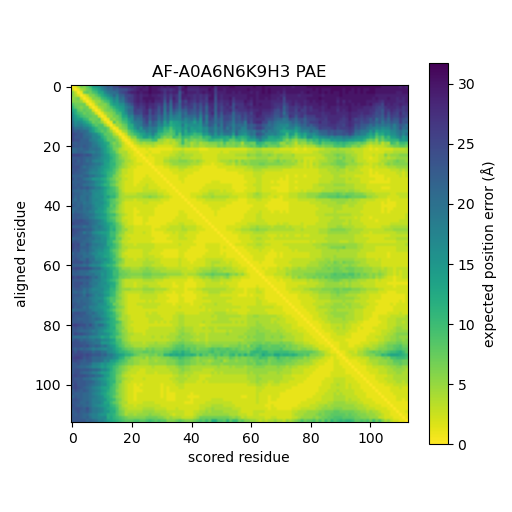 C . ALA A 1 100 ? 9.080 0.021 -5.743 1.00 96.62 100 ALA A C 1
ATOM 794 O O . ALA A 1 100 ? 9.823 0.683 -5.021 1.00 96.62 100 ALA A O 1
ATOM 795 N N . LEU A 1 101 ? 7.873 0.456 -6.110 1.00 97.31 101 LEU A N 1
ATOM 796 C CA . LEU A 1 101 ? 7.235 1.626 -5.509 1.00 97.31 101 LEU A CA 1
ATOM 797 C C . LEU A 1 101 ? 6.412 1.191 -4.294 1.00 97.31 101 LEU A C 1
ATOM 799 O O . LEU A 1 101 ? 5.517 0.352 -4.396 1.00 97.31 101 LEU A O 1
ATOM 803 N N . ARG A 1 102 ? 6.721 1.761 -3.129 1.00 97.12 102 ARG A N 1
ATOM 804 C CA . ARG A 1 102 ? 5.974 1.554 -1.889 1.00 97.12 102 ARG A CA 1
ATOM 805 C C . ARG A 1 102 ? 4.971 2.679 -1.695 1.00 97.12 102 ARG A C 1
ATOM 807 O O . ARG A 1 102 ? 5.354 3.846 -1.622 1.00 97.12 102 ARG A O 1
ATOM 814 N N . TYR A 1 103 ? 3.716 2.285 -1.523 1.00 97.69 103 TYR A N 1
ATOM 815 C CA . TYR A 1 103 ? 2.607 3.154 -1.158 1.00 97.69 103 TYR A CA 1
ATOM 816 C C . TYR A 1 103 ? 2.182 2.842 0.275 1.00 97.69 103 TYR A C 1
ATOM 818 O O . TYR A 1 103 ? 2.076 1.672 0.649 1.00 97.69 103 TYR A O 1
ATOM 826 N N . THR A 1 104 ? 1.941 3.888 1.058 1.00 97.56 104 THR A N 1
ATOM 827 C CA . THR A 1 104 ? 1.448 3.780 2.432 1.00 97.56 104 THR A CA 1
ATOM 828 C C . THR A 1 104 ? 0.133 4.534 2.522 1.00 97.56 104 THR A C 1
ATOM 830 O O . THR A 1 104 ? 0.035 5.667 2.052 1.00 97.56 104 THR A O 1
ATOM 833 N N . VAL A 1 105 ? -0.866 3.903 3.133 1.00 97.69 105 VAL A N 1
ATOM 834 C CA . VAL A 1 105 ? -2.146 4.527 3.459 1.00 97.69 105 VAL A CA 1
ATOM 835 C C . VAL A 1 105 ? -2.326 4.433 4.964 1.00 97.69 105 VAL A C 1
ATOM 837 O O . VAL A 1 105 ? -2.278 3.336 5.521 1.00 97.69 105 VAL A O 1
ATOM 840 N N . HIS A 1 106 ? -2.508 5.574 5.620 1.00 97.38 106 HIS A N 1
ATOM 841 C CA . HIS A 1 106 ? -2.947 5.618 7.007 1.00 97.38 106 HIS A CA 1
ATOM 842 C C . HIS A 1 106 ? -4.465 5.679 7.050 1.00 97.38 106 HIS A C 1
ATOM 844 O O . HIS A 1 106 ? -5.099 6.452 6.327 1.00 97.38 106 HIS A O 1
ATOM 850 N N . MET A 1 107 ? -5.032 4.836 7.900 1.00 96.75 107 MET A N 1
ATOM 851 C CA . MET A 1 107 ? -6.464 4.694 8.082 1.00 96.75 107 MET A CA 1
ATOM 852 C C . MET A 1 107 ? -6.762 4.611 9.567 1.00 96.75 107 MET A C 1
ATOM 854 O O . MET A 1 107 ? -5.918 4.138 10.326 1.00 96.75 107 MET A O 1
ATOM 858 N N . GLU A 1 108 ? -7.962 5.023 9.938 1.00 97.44 108 GLU A N 1
ATOM 859 C CA . GLU A 1 108 ? -8.491 4.855 11.286 1.00 97.44 108 GLU A CA 1
ATOM 860 C C . GLU A 1 108 ? -9.836 4.143 11.240 1.00 97.44 108 GLU A C 1
ATOM 862 O O . GLU A 1 108 ? -10.579 4.255 10.258 1.00 97.44 108 GLU A O 1
ATOM 867 N N . ASN A 1 109 ? -10.139 3.401 12.297 1.00 96.00 109 ASN A N 1
ATOM 868 C CA . ASN A 1 109 ? -11.480 2.888 12.525 1.00 96.00 109 ASN A CA 1
ATOM 869 C C . ASN A 1 109 ? -12.380 3.937 13.200 1.00 96.00 109 ASN A C 1
ATOM 871 O O . ASN A 1 109 ? -11.951 5.039 13.542 1.00 96.00 109 ASN A O 1
ATOM 875 N N . SER A 1 110 ? -13.639 3.579 13.445 1.00 94.50 110 SER A N 1
ATOM 876 C CA . SER A 1 110 ? -14.626 4.464 14.078 1.00 94.50 110 SER A CA 1
ATOM 877 C C . SER A 1 110 ? -14.282 4.902 15.512 1.00 94.50 110 SER A C 1
ATOM 879 O O . SER A 1 110 ? -14.886 5.846 16.023 1.00 94.50 110 SER A O 1
ATOM 881 N N . GLU A 1 111 ? -13.304 4.263 16.161 1.00 95.06 111 GLU A N 1
ATOM 882 C CA . GLU A 1 111 ? -12.780 4.652 17.475 1.00 95.06 111 GLU A CA 1
ATOM 883 C C . GLU A 1 111 ? -11.578 5.614 17.384 1.00 95.06 111 GLU A C 1
ATOM 885 O O . GLU A 1 111 ? -11.034 6.001 18.421 1.00 95.06 111 GLU A O 1
ATOM 890 N N . GLY A 1 112 ? -11.149 5.995 16.174 1.00 92.94 112 GLY A N 1
ATOM 891 C CA . GLY A 1 112 ? -9.967 6.831 15.938 1.00 92.94 112 GLY A CA 1
ATOM 892 C C . GLY A 1 112 ? -8.642 6.093 16.165 1.00 92.94 112 GLY A C 1
ATOM 893 O O . GLY A 1 112 ? -7.654 6.714 16.566 1.00 92.94 112 GLY A O 1
ATOM 894 N N . LYS A 1 113 ? -8.637 4.763 15.997 1.00 86.19 113 LYS A N 1
ATOM 895 C CA . LYS A 1 113 ? -7.462 3.891 16.155 1.00 86.19 113 LYS A CA 1
ATOM 896 C C . LYS A 1 113 ? -6.971 3.319 14.835 1.00 86.19 113 LYS A C 1
ATOM 898 O O . LYS A 1 113 ? -7.810 3.110 13.931 1.00 86.19 113 LYS A O 1
#

Radius of gyration: 21.14 Å; Cα contacts (8 Å, |Δi|>4): 186; chains: 1; bounding box: 73×45×44 Å

Nearest PDB structures (foldseek):
  8wg0-assembly2_C  TM=8.864E-01  e=1.248E-05  Flavobacterium johnsoniae UW101
  8wg2-assembly1_B  TM=8.831E-01  e=1.461E-05  Flavobacterium johnsoniae UW101
  3wfa-assembly1_A  TM=8.716E-01  e=3.769E-05  Bacteroides thetaiotaomicron
  9bs5-assembly1_A  TM=8.660E-01  e=3.769E-05  Bacteroides ovatus ATCC 8483
  5xfm-assembly2_B  TM=9.447E-01  e=1.927E-04  Bacteroides thetaiotaomicron

Sequence (113 aa):
MISVLGLLSLLLCSCQKETSPFTDPSGHLKVEFGLTMNQVPFYRVLHDAQVVVDTSLLGIIREDGNYFEDMTILEIFSPSLIEDSYQMNHGKRKDIKYEALRYTVHMENSEGK

Foldseek 3Di:
DDDPPPPDPPDPPPPPFDWDWDAKPVRQKIKTWDADPQRFTWIWIGGNNHTPGGTDTDFDDDPVDGGGGQKDWPDKDDWDWDWDWAADPDDPDGIDIDITTDIDIDMAHPVRD

Secondary structure (DSSP, 8-state):
---STTSSSS---------EEEE-TTSSEEEEEEE-TTS-EEEEEEETTEEEEEEEE--EEETTEEESSS-EEEEEPPPEEEEEEEE-SSSS-SEEEEEEEE--EEEE-TT--

pLDDT: mean 88.86, std 16.9, range [42.5, 98.19]

Mean predicted aligned error: 7.93 Å